Protein AF-A0A354DIK8-F1 (afdb_monomer)

Nearest PDB structures (foldseek):
  2z1c-assembly1_A  TM=8.685E-01  e=4.280E-06  Thermococcus kodakarensis KOD1
  3vyt-assembly1_A-2  TM=9.588E-01  e=1.168E-05  Thermococcus kodakarensis KOD1
  3vyr-assembly1_A  TM=7.562E-01  e=8.537E-06  Thermococcus kodakarensis KOD1
  3d3r-assembly1_A  TM=5.916E-01  e=1.120E-04  She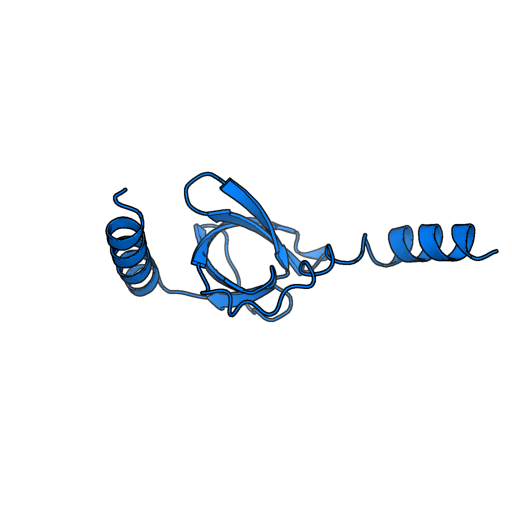wanella oneidensis MR-1
  3tw6-assembly1_B-2  TM=3.518E-01  e=5.140E+00  Rhizobium etli CFN 42

Sequence (98 aa):
MKKFRQEMVELLLGKPFPPCGGGKKMCLSVPARVIKIFAEERKAEVDYFGSLKIISIGLLDDVEIGQYVLVHAGEGIQILDEANAQASLAVWKEVLEL

Mean predicted aligned error: 10.36 Å

Structure (mmCIF, N/CA/C/O backbone):
data_AF-A0A354DIK8-F1
#
_entry.id   AF-A0A354DIK8-F1
#
loop_
_atom_site.group_PDB
_atom_site.id
_atom_site.type_symbol
_atom_site.label_atom_id
_atom_site.label_alt_id
_atom_site.label_comp_id
_atom_site.label_asym_id
_atom_site.label_entity_id
_atom_site.label_seq_id
_atom_site.pdbx_PDB_ins_code
_atom_site.Cartn_x
_atom_site.Cartn_y
_atom_site.Cartn_z
_atom_site.occupancy
_atom_site.B_iso_or_equiv
_atom_site.auth_seq_id
_atom_site.auth_comp_id
_atom_site.auth_asym_id
_atom_site.auth_atom_id
_atom_site.pdbx_PDB_model_num
ATOM 1 N N . MET A 1 1 ? 28.091 25.213 -6.827 1.00 48.72 1 MET A N 1
ATOM 2 C CA . MET A 1 1 ? 28.397 23.828 -7.270 1.00 48.72 1 MET A CA 1
ATOM 3 C C . MET A 1 1 ? 27.582 22.735 -6.567 1.00 48.72 1 MET A C 1
ATOM 5 O O . MET A 1 1 ? 27.371 21.703 -7.186 1.00 48.72 1 MET A O 1
ATOM 9 N N . LYS A 1 2 ? 27.095 22.923 -5.326 1.00 39.44 2 LYS A N 1
ATOM 10 C CA . LYS A 1 2 ? 26.229 21.934 -4.644 1.00 39.44 2 LYS A CA 1
ATOM 11 C C . LYS A 1 2 ? 24.785 21.896 -5.187 1.00 39.44 2 LYS A C 1
ATOM 13 O O . LYS A 1 2 ? 24.248 20.816 -5.371 1.00 39.44 2 LYS A O 1
ATOM 18 N N . LYS A 1 3 ? 24.224 23.059 -5.547 1.00 50.00 3 LYS A N 1
ATOM 19 C CA . LYS A 1 3 ? 22.851 23.211 -6.073 1.00 50.00 3 LYS A CA 1
ATOM 20 C C . LYS A 1 3 ? 22.606 22.449 -7.387 1.00 50.00 3 LYS A C 1
ATOM 22 O O . LYS A 1 3 ? 21.680 21.661 -7.479 1.00 50.00 3 LYS A O 1
ATOM 27 N N . PHE A 1 4 ? 23.528 22.590 -8.338 1.00 50.69 4 PHE A N 1
ATOM 28 C CA . PHE A 1 4 ? 23.433 21.966 -9.662 1.00 50.69 4 PHE A CA 1
ATOM 29 C C . PHE A 1 4 ? 23.525 20.434 -9.619 1.00 50.69 4 PHE A C 1
ATOM 31 O O . PHE A 1 4 ? 22.855 19.744 -10.373 1.00 50.69 4 PHE A O 1
ATOM 38 N N . ARG A 1 5 ? 24.336 19.883 -8.704 1.00 54.38 5 ARG A N 1
ATOM 39 C CA . ARG A 1 5 ? 24.453 18.429 -8.528 1.00 54.38 5 ARG A CA 1
ATOM 40 C C . ARG A 1 5 ? 23.175 17.839 -7.931 1.00 54.38 5 ARG A C 1
ATOM 42 O O . ARG A 1 5 ? 22.821 16.721 -8.269 1.00 54.38 5 ARG A O 1
ATOM 49 N N . GLN A 1 6 ? 22.496 18.592 -7.071 1.00 51.06 6 GLN A N 1
ATOM 50 C CA . GLN A 1 6 ? 21.278 18.156 -6.396 1.00 51.06 6 GLN A CA 1
ATOM 51 C C . GLN A 1 6 ? 20.083 18.121 -7.355 1.00 51.06 6 GLN A C 1
ATOM 53 O O . GLN A 1 6 ? 19.400 17.108 -7.420 1.00 51.06 6 GLN A O 1
ATOM 58 N N . GLU A 1 7 ? 19.931 19.147 -8.197 1.00 49.38 7 GLU A N 1
ATOM 59 C CA . GLU A 1 7 ? 18.916 19.179 -9.265 1.00 49.38 7 GLU A CA 1
ATOM 60 C C . GLU A 1 7 ? 19.138 18.061 -10.303 1.00 49.38 7 GLU A C 1
ATOM 62 O O . GLU A 1 7 ? 18.186 17.431 -10.752 1.00 49.38 7 GLU A O 1
ATOM 67 N N . MET A 1 8 ? 20.396 17.747 -10.634 1.00 49.88 8 MET A N 1
ATOM 68 C CA . MET A 1 8 ? 20.736 16.635 -11.533 1.00 49.88 8 MET A CA 1
ATOM 69 C C . MET A 1 8 ? 20.431 15.259 -10.927 1.00 49.88 8 MET A C 1
ATOM 71 O O . MET A 1 8 ? 19.995 14.360 -11.637 1.00 49.88 8 MET A O 1
ATOM 75 N N . VAL A 1 9 ? 20.679 15.084 -9.626 1.00 50.66 9 VAL A N 1
ATOM 76 C CA . VAL A 1 9 ? 20.373 13.847 -8.889 1.00 50.66 9 VAL A CA 1
ATOM 77 C C . VAL A 1 9 ? 18.859 13.657 -8.779 1.00 50.66 9 VAL A C 1
ATOM 79 O O . VAL A 1 9 ? 18.376 12.556 -9.005 1.00 50.66 9 VAL A O 1
ATOM 82 N N . GLU A 1 10 ? 18.101 14.725 -8.524 1.00 49.19 10 GLU A N 1
ATOM 83 C CA . GLU A 1 10 ? 16.631 14.693 -8.491 1.00 49.19 10 GLU A CA 1
ATOM 84 C C . GLU A 1 10 ? 16.008 14.402 -9.865 1.00 49.19 10 GLU A C 1
ATOM 86 O O . GLU A 1 10 ? 14.973 13.741 -9.940 1.00 49.19 10 GLU A O 1
ATOM 91 N N . LEU A 1 11 ? 16.645 14.865 -10.945 1.00 48.41 11 LEU A N 1
ATOM 92 C CA . LEU A 1 11 ? 16.215 14.621 -12.323 1.00 48.41 11 LEU A CA 1
ATOM 93 C C . LEU A 1 11 ? 16.571 13.208 -12.820 1.00 48.41 11 LEU A C 1
ATOM 95 O O . LEU A 1 11 ? 15.837 12.652 -13.629 1.00 48.41 11 LEU A O 1
ATOM 99 N N . LEU A 1 12 ? 17.680 12.627 -12.344 1.00 52.03 12 LEU A N 1
ATOM 100 C CA . LEU A 1 12 ? 18.160 11.303 -12.766 1.00 52.03 12 LEU A CA 1
ATOM 101 C C . LEU A 1 12 ? 17.651 10.147 -11.891 1.00 52.03 12 LEU A C 1
ATOM 103 O O . LEU A 1 12 ? 17.623 9.016 -12.364 1.00 52.03 12 LEU A O 1
ATOM 107 N N . LEU A 1 13 ? 17.269 10.404 -10.635 1.00 49.56 13 LEU A N 1
ATOM 108 C CA . LEU A 1 13 ? 16.839 9.371 -9.676 1.00 49.56 13 LEU A CA 1
ATOM 109 C C . LEU A 1 13 ? 15.392 9.544 -9.187 1.00 49.56 13 LEU A C 1
ATOM 111 O O . LEU A 1 13 ? 14.936 8.778 -8.339 1.00 49.56 13 LEU A O 1
ATOM 115 N N . GLY A 1 14 ? 14.665 10.543 -9.699 1.00 45.09 14 GLY A N 1
ATOM 116 C CA . GLY A 1 14 ? 13.418 10.991 -9.086 1.00 45.09 14 GLY A CA 1
ATOM 117 C C . GLY A 1 14 ? 13.688 11.615 -7.712 1.00 45.09 14 GLY A C 1
ATOM 118 O O . GLY A 1 14 ? 14.715 11.373 -7.075 1.00 45.09 14 GLY A O 1
ATOM 119 N N . LYS A 1 15 ? 12.787 12.476 -7.233 1.00 46.56 15 LYS A N 1
ATOM 120 C CA . LYS A 1 15 ? 12.966 13.100 -5.913 1.00 46.56 15 LYS A CA 1
ATOM 121 C C . LYS A 1 15 ? 13.169 12.003 -4.859 1.00 46.56 15 LYS A C 1
ATOM 123 O O . LYS A 1 15 ? 12.355 11.074 -4.829 1.00 46.56 15 LYS A O 1
ATOM 128 N N . PRO A 1 16 ? 14.208 12.098 -4.006 1.00 46.66 16 PRO A N 1
ATOM 129 C CA . PRO A 1 16 ? 14.360 11.172 -2.899 1.00 46.66 16 PRO A CA 1
ATOM 130 C C . PRO A 1 16 ? 13.060 11.173 -2.102 1.00 46.66 16 PRO A C 1
ATOM 132 O O . PRO A 1 16 ? 12.453 12.229 -1.884 1.00 46.66 16 PRO A O 1
ATOM 135 N N . PHE A 1 17 ? 12.624 9.971 -1.730 1.00 45.72 17 PHE A N 1
ATOM 136 C CA . PHE A 1 17 ? 11.478 9.758 -0.862 1.00 45.72 17 PHE A CA 1
ATOM 137 C C . PHE A 1 17 ? 11.528 10.781 0.290 1.00 45.72 17 PHE A C 1
ATOM 139 O O . PHE A 1 17 ? 12.615 10.977 0.852 1.00 45.72 17 PHE A O 1
ATOM 146 N N . PRO A 1 18 ? 10.423 11.496 0.604 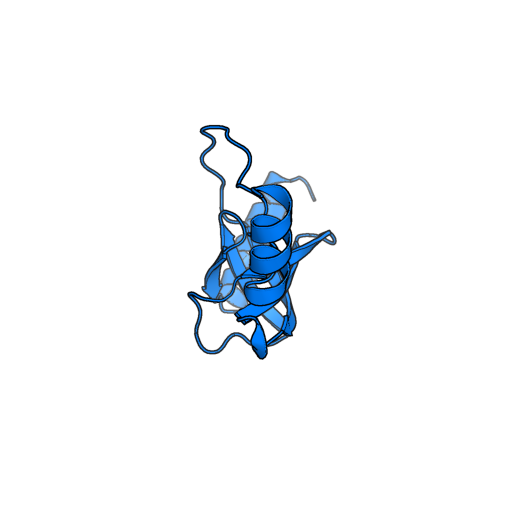1.00 51.66 18 PRO A N 1
ATOM 147 C CA . PRO A 1 18 ? 10.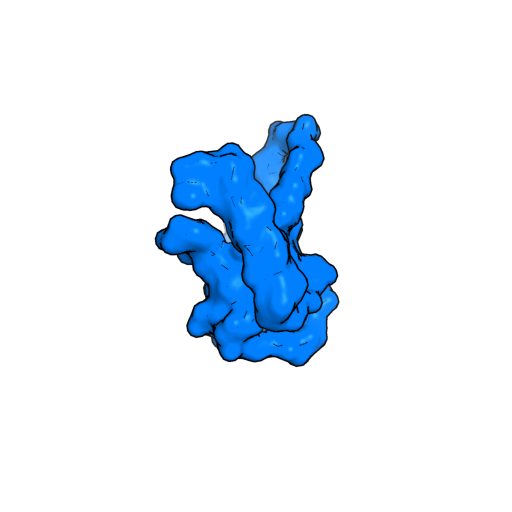444 12.497 1.664 1.00 51.66 18 PRO A CA 1
ATOM 148 C C . PRO A 1 18 ? 11.029 11.839 2.915 1.00 51.66 18 PRO A C 1
ATOM 150 O O . PRO A 1 18 ? 10.553 10.765 3.285 1.00 51.66 18 PRO A O 1
ATOM 153 N N . PRO A 1 19 ? 12.077 12.415 3.538 1.00 49.38 19 PRO A N 1
ATOM 154 C CA . PRO A 1 19 ? 12.722 11.776 4.671 1.00 49.38 19 PRO A CA 1
ATOM 155 C C . PRO A 1 19 ? 11.644 11.514 5.710 1.00 49.38 19 PRO A C 1
ATOM 157 O O . PRO A 1 19 ? 10.957 12.450 6.130 1.00 49.38 19 PRO A O 1
ATOM 160 N N . CYS A 1 20 ? 11.457 10.237 6.058 1.00 46.28 20 CYS A N 1
ATOM 161 C CA . CYS A 1 20 ? 10.570 9.806 7.127 1.00 46.28 20 CYS A CA 1
ATOM 162 C C . CYS A 1 20 ? 10.857 10.739 8.304 1.00 46.28 20 CYS A C 1
ATOM 164 O O . CYS A 1 20 ? 11.983 10.754 8.806 1.00 46.28 20 CYS A O 1
ATOM 166 N N . GLY A 1 21 ? 9.894 11.606 8.635 1.00 48.44 21 GLY A N 1
ATOM 167 C CA . GLY A 1 21 ? 10.104 12.710 9.565 1.00 48.44 21 GLY A CA 1
ATOM 168 C C . GLY A 1 21 ? 10.800 12.205 10.822 1.00 48.44 21 GLY A C 1
ATOM 169 O O . GLY A 1 21 ? 10.319 11.267 11.452 1.00 48.44 21 GLY A O 1
ATOM 170 N N . GLY A 1 22 ? 11.960 12.789 11.132 1.00 46.59 22 GLY A N 1
ATOM 171 C CA . GLY A 1 22 ? 12.849 12.381 12.217 1.00 46.59 22 GLY A CA 1
ATOM 172 C C . GLY A 1 22 ? 12.182 12.447 13.589 1.00 46.59 22 GLY A C 1
ATOM 173 O O . GLY A 1 22 ? 12.353 13.405 14.335 1.00 46.59 22 GLY A O 1
ATOM 174 N N . GLY A 1 23 ? 11.448 11.397 13.936 1.00 47.81 23 GLY A N 1
ATOM 175 C CA . GLY A 1 23 ? 10.885 11.162 15.252 1.00 47.81 23 GLY A CA 1
ATOM 176 C C . GLY A 1 23 ? 10.892 9.666 15.516 1.00 47.81 23 GLY A C 1
ATOM 177 O O . GLY A 1 23 ? 10.358 8.897 14.726 1.00 47.81 23 GLY A O 1
ATOM 178 N N . LYS A 1 24 ? 11.504 9.250 16.627 1.00 49.34 24 LYS A N 1
ATOM 179 C CA . LYS A 1 24 ? 11.463 7.874 17.144 1.00 49.34 24 LYS A CA 1
ATOM 180 C C . LYS A 1 24 ? 10.017 7.470 17.462 1.00 49.34 24 LYS A C 1
ATOM 182 O O . LYS A 1 24 ? 9.606 7.522 18.619 1.00 49.34 24 LYS A O 1
ATOM 187 N N . LYS A 1 25 ? 9.217 7.120 16.461 1.00 52.03 25 LYS A N 1
ATOM 188 C CA . LYS A 1 25 ? 7.861 6.616 16.661 1.00 52.03 25 LYS A CA 1
ATOM 189 C C . LYS A 1 25 ? 7.720 5.331 15.868 1.00 52.03 25 LYS A C 1
ATOM 191 O O . LYS A 1 25 ? 7.893 5.315 14.657 1.00 52.03 25 LYS A O 1
ATOM 196 N N . MET A 1 26 ? 7.465 4.253 16.596 1.00 52.94 26 MET A N 1
ATOM 197 C CA . MET A 1 26 ? 7.072 2.966 16.043 1.00 52.94 26 MET A CA 1
ATOM 198 C C . MET A 1 26 ? 5.765 3.202 15.273 1.00 52.94 26 MET A C 1
ATOM 200 O O . MET A 1 26 ? 4.727 3.440 15.887 1.00 52.94 26 MET A O 1
ATOM 204 N N . CYS A 1 27 ? 5.825 3.259 13.944 1.00 66.69 27 CYS A N 1
ATOM 205 C CA . CYS A 1 27 ? 4.640 3.439 13.107 1.00 66.69 27 CYS A CA 1
ATOM 206 C C . CYS A 1 27 ? 3.985 2.076 12.873 1.00 66.69 27 CYS A C 1
ATOM 208 O O . CYS A 1 27 ? 4.624 1.180 12.321 1.00 66.69 27 CYS A O 1
ATOM 210 N N . LEU A 1 28 ? 2.722 1.927 13.273 1.00 71.94 28 LEU A N 1
ATOM 211 C CA . LEU A 1 28 ? 1.924 0.744 12.959 1.00 71.94 28 LEU A CA 1
ATOM 212 C C . LEU A 1 28 ? 1.592 0.742 11.460 1.00 71.94 28 LEU A C 1
ATOM 214 O O . LEU A 1 28 ? 1.227 1.783 10.911 1.00 71.94 28 LEU A O 1
ATOM 218 N N . SER A 1 29 ? 1.772 -0.396 10.790 1.00 80.38 29 SER A N 1
ATOM 219 C CA . SER A 1 29 ? 1.465 -0.529 9.366 1.00 80.38 29 SER A CA 1
ATOM 220 C C . SER A 1 29 ? -0.042 -0.477 9.129 1.00 80.38 29 SER A C 1
ATOM 222 O O . SER A 1 29 ? -0.829 -1.065 9.871 1.00 80.38 29 SER A O 1
ATOM 224 N N . VAL A 1 30 ? -0.442 0.233 8.077 1.00 85.12 30 VAL A N 1
ATOM 225 C CA . VAL A 1 30 ? -1.849 0.381 7.688 1.00 85.12 30 VAL A CA 1
ATOM 226 C C . VAL A 1 30 ? -2.071 -0.365 6.370 1.00 85.12 30 VAL A C 1
ATOM 228 O O . VAL A 1 30 ? -1.277 -0.170 5.442 1.00 85.12 30 VAL A O 1
ATOM 231 N N . PRO A 1 31 ? -3.113 -1.213 6.263 1.00 91.75 31 PRO A N 1
ATOM 232 C CA . PRO A 1 31 ? -3.543 -1.775 4.989 1.00 91.75 31 PRO A CA 1
ATOM 233 C C . PRO A 1 31 ? -4.014 -0.664 4.046 1.00 91.75 31 PRO A C 1
ATOM 235 O O . PRO A 1 31 ? -4.898 0.116 4.397 1.00 91.75 31 PRO A O 1
ATOM 238 N N . ALA A 1 32 ? -3.443 -0.609 2.848 1.00 93.50 32 ALA A N 1
ATOM 239 C CA . ALA 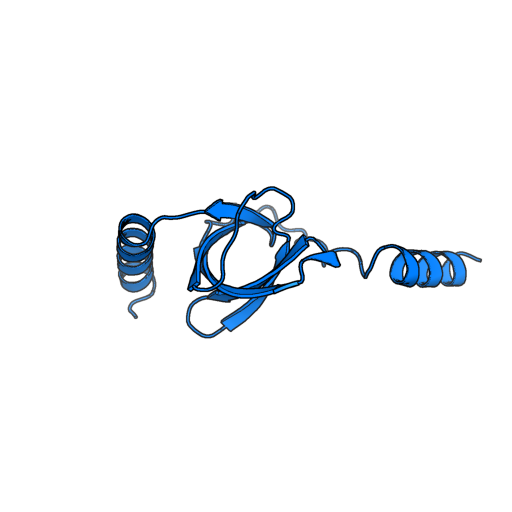A 1 32 ? -3.783 0.365 1.820 1.00 93.50 32 ALA A CA 1
ATOM 240 C C . ALA A 1 32 ? -4.199 -0.347 0.534 1.00 93.50 32 ALA A C 1
ATOM 242 O O . ALA A 1 32 ? -3.576 -1.339 0.154 1.00 93.50 32 ALA A O 1
ATOM 243 N N . ARG A 1 33 ? -5.231 0.152 -0.149 1.00 95.44 33 ARG A N 1
ATOM 244 C CA . ARG A 1 33 ? -5.689 -0.438 -1.414 1.00 95.44 33 ARG A CA 1
ATOM 245 C C . ARG A 1 33 ? -4.920 0.150 -2.586 1.00 95.44 33 ARG A C 1
ATOM 247 O O . ARG A 1 33 ? -4.889 1.366 -2.737 1.00 95.44 33 ARG A O 1
ATOM 254 N N . VAL A 1 34 ? -4.367 -0.688 -3.453 1.00 96.38 34 VAL A N 1
ATOM 255 C CA . VAL A 1 34 ? -3.699 -0.255 -4.684 1.00 96.38 34 VAL A CA 1
ATOM 256 C C . VAL A 1 34 ? -4.736 0.209 -5.696 1.00 96.38 34 VAL A C 1
ATOM 258 O O . VAL A 1 34 ? -5.602 -0.564 -6.104 1.00 96.38 34 VAL A O 1
ATOM 261 N N . ILE A 1 35 ? -4.638 1.467 -6.123 1.00 97.06 35 ILE A N 1
ATOM 262 C CA . ILE A 1 35 ? -5.549 2.049 -7.119 1.00 97.06 35 ILE A CA 1
ATOM 263 C C . ILE A 1 35 ? -4.860 2.323 -8.457 1.00 97.06 35 ILE A C 1
ATOM 265 O O . ILE A 1 35 ? -5.521 2.344 -9.494 1.00 97.06 35 ILE A O 1
ATOM 269 N N . LYS A 1 36 ? -3.531 2.491 -8.456 1.00 97.19 36 LYS A N 1
ATOM 270 C CA . LYS A 1 36 ? -2.736 2.710 -9.668 1.00 97.19 36 LYS A CA 1
ATOM 271 C C . LYS A 1 36 ? -1.300 2.234 -9.477 1.00 97.19 36 LYS A C 1
ATOM 273 O O . LYS A 1 36 ? -0.743 2.371 -8.392 1.00 97.19 36 LYS A O 1
ATOM 278 N N . ILE A 1 37 ? -0.685 1.733 -10.546 1.00 96.25 37 ILE A N 1
ATOM 279 C CA . ILE A 1 37 ? 0.705 1.260 -10.546 1.00 96.25 37 ILE A CA 1
ATOM 280 C C . ILE A 1 37 ? 1.529 2.066 -11.554 1.00 96.25 37 ILE A C 1
ATOM 282 O O . ILE A 1 37 ? 1.115 2.266 -12.695 1.00 96.25 37 ILE A O 1
ATOM 286 N N . PHE A 1 38 ? 2.709 2.506 -11.122 1.00 94.69 38 PHE A N 1
ATOM 287 C CA . PHE A 1 38 ? 3.737 3.158 -11.930 1.00 94.69 38 PHE A CA 1
ATOM 288 C C . PHE A 1 38 ? 4.919 2.191 -12.068 1.00 94.69 38 PHE A C 1
ATOM 290 O O . PHE A 1 38 ? 5.873 2.228 -11.286 1.00 94.69 38 PHE A O 1
ATOM 297 N N . ALA A 1 39 ? 4.817 1.278 -13.038 1.00 89.38 39 ALA A N 1
ATOM 298 C CA . ALA A 1 39 ? 5.729 0.140 -13.173 1.00 89.38 39 ALA A CA 1
ATOM 299 C C . ALA A 1 39 ? 7.198 0.557 -13.372 1.00 89.38 39 ALA A C 1
ATOM 301 O O . ALA A 1 39 ? 8.081 -0.024 -12.747 1.00 89.38 39 ALA A O 1
ATOM 302 N N . GLU A 1 40 ? 7.450 1.596 -14.175 1.00 91.31 40 GLU A N 1
ATOM 303 C CA . GLU A 1 40 ? 8.804 2.089 -14.479 1.00 91.31 40 GLU A CA 1
ATOM 304 C C . GLU A 1 40 ? 9.550 2.591 -13.234 1.00 91.31 40 GLU A C 1
ATOM 306 O O . GLU A 1 40 ? 10.761 2.426 -13.120 1.00 91.31 40 GLU A O 1
ATOM 311 N N . GLU A 1 41 ? 8.824 3.164 -12.272 1.00 91.12 41 GLU A N 1
ATOM 312 C CA . GLU A 1 41 ? 9.393 3.731 -11.047 1.00 91.12 41 GLU A CA 1
ATOM 313 C C . GLU A 1 41 ? 9.324 2.778 -9.847 1.00 91.12 41 GLU A C 1
ATOM 315 O O . GLU A 1 41 ? 9.742 3.159 -8.754 1.00 91.12 41 GLU A O 1
ATOM 320 N N . ARG A 1 42 ? 8.761 1.569 -10.018 1.00 92.62 42 ARG A N 1
ATOM 321 C CA . ARG A 1 42 ? 8.437 0.640 -8.918 1.00 92.62 42 ARG A CA 1
ATOM 322 C C . ARG A 1 42 ? 7.637 1.331 -7.801 1.00 92.62 42 ARG A C 1
ATOM 324 O O . ARG A 1 42 ? 7.906 1.153 -6.613 1.00 92.62 42 ARG A O 1
ATOM 331 N N . LYS A 1 43 ? 6.630 2.121 -8.188 1.00 94.62 43 LYS A N 1
ATOM 332 C CA . LYS A 1 43 ? 5.737 2.852 -7.273 1.00 94.62 43 LYS A CA 1
ATOM 333 C C . LYS A 1 43 ? 4.275 2.501 -7.511 1.00 94.62 43 LYS A C 1
ATOM 335 O O . LYS A 1 43 ? 3.888 2.111 -8.610 1.00 94.62 43 LYS A O 1
ATOM 340 N N . ALA A 1 44 ? 3.449 2.712 -6.496 1.00 95.69 44 ALA A N 1
ATOM 341 C CA . ALA A 1 44 ? 2.000 2.590 -6.593 1.00 95.69 44 ALA A CA 1
ATOM 342 C C . ALA A 1 44 ? 1.309 3.761 -5.889 1.00 95.69 44 ALA A C 1
ATOM 344 O O . ALA A 1 44 ? 1.786 4.245 -4.863 1.00 95.69 44 ALA A O 1
ATOM 345 N N . GLU A 1 45 ? 0.184 4.213 -6.436 1.00 96.38 45 GLU A N 1
ATOM 346 C CA . GLU A 1 45 ? -0.763 5.054 -5.709 1.00 96.38 45 GLU A CA 1
ATOM 347 C C . GLU A 1 45 ? -1.730 4.145 -4.958 1.00 96.38 45 GLU A C 1
ATOM 349 O O . GLU A 1 45 ? -2.322 3.225 -5.539 1.00 96.38 45 GLU A O 1
ATOM 354 N N . VAL A 1 46 ? -1.874 4.403 -3.664 1.00 95.38 46 VAL A N 1
ATOM 355 C CA . VAL A 1 46 ? -2.729 3.615 -2.784 1.00 95.38 46 VAL A CA 1
ATOM 356 C C . VAL A 1 46 ? -3.658 4.521 -1.975 1.00 95.38 46 VAL A C 1
ATOM 358 O O . VAL A 1 46 ? -3.325 5.679 -1.693 1.00 95.38 46 VAL A O 1
ATOM 361 N N . ASP A 1 47 ? -4.812 3.971 -1.607 1.00 93.56 47 ASP A N 1
ATOM 362 C CA . ASP A 1 47 ? -5.817 4.595 -0.749 1.00 93.56 47 ASP A CA 1
ATOM 363 C C . ASP A 1 47 ? -5.717 4.064 0.690 1.00 93.56 47 ASP A C 1
ATOM 365 O O . ASP A 1 47 ? -5.731 2.849 0.917 1.00 93.56 47 ASP A O 1
ATOM 369 N N . TYR A 1 48 ? -5.647 4.987 1.650 1.00 87.25 48 TYR A N 1
ATOM 370 C CA . TYR A 1 48 ? -5.788 4.736 3.086 1.00 87.25 48 TYR A CA 1
ATOM 371 C C . TYR A 1 48 ? -6.988 5.526 3.599 1.00 87.25 48 TYR A C 1
ATOM 373 O O . TYR A 1 48 ? -6.885 6.737 3.812 1.00 87.25 48 TYR A O 1
ATOM 381 N N . PHE A 1 49 ? -8.118 4.854 3.815 1.00 85.44 49 PHE A N 1
ATOM 382 C CA . PHE A 1 49 ? -9.329 5.471 4.369 1.00 85.44 49 PHE A CA 1
ATOM 383 C C . PHE A 1 49 ? -9.726 6.781 3.646 1.00 85.44 49 PHE A C 1
ATOM 385 O O . PHE A 1 49 ? -10.097 7.763 4.288 1.00 85.44 49 PHE A O 1
ATOM 392 N N . GLY A 1 50 ? -9.600 6.827 2.312 1.00 86.50 50 GLY A N 1
ATOM 393 C C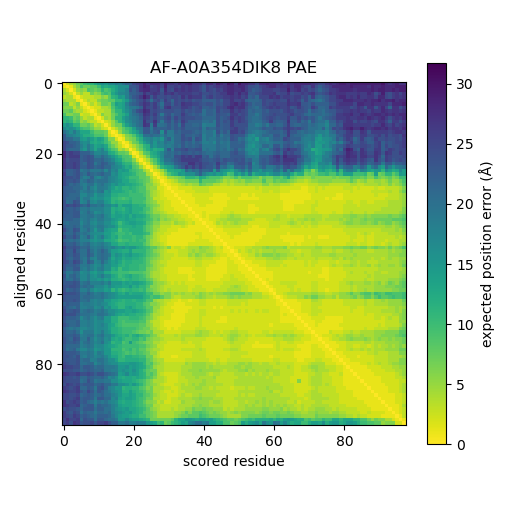A . GLY A 1 50 ? -9.912 8.005 1.491 1.00 86.50 50 GLY A CA 1
ATOM 394 C C . GLY A 1 50 ? -8.766 9.009 1.310 1.00 86.50 50 GLY A C 1
ATOM 395 O O . GLY A 1 50 ? -8.921 10.004 0.602 1.00 86.50 50 GLY A O 1
ATOM 396 N N . SER A 1 51 ? -7.607 8.780 1.932 1.00 89.81 51 SER A N 1
ATOM 397 C CA . SER A 1 51 ? -6.383 9.536 1.656 1.00 89.81 51 SER A CA 1
ATOM 398 C C . SER A 1 51 ? -5.570 8.839 0.571 1.00 89.81 51 SER A C 1
ATOM 400 O O . SER A 1 51 ? -5.289 7.652 0.682 1.00 89.81 51 SER A O 1
ATOM 402 N N . LEU A 1 52 ? -5.123 9.574 -0.446 1.00 93.00 52 LEU A N 1
ATOM 403 C CA . LEU A 1 52 ? -4.275 9.029 -1.510 1.00 93.00 52 LEU A CA 1
ATOM 404 C C . LEU A 1 52 ? -2.805 9.358 -1.254 1.00 93.00 52 LEU A C 1
ATOM 406 O O . LEU A 1 52 ? -2.473 10.512 -0.970 1.00 93.00 52 LEU A O 1
ATOM 410 N N . LYS A 1 53 ? -1.904 8.379 -1.397 1.00 91.31 53 LYS A N 1
ATOM 411 C CA . LYS A 1 53 ? -0.464 8.657 -1.525 1.00 91.31 53 LYS A CA 1
ATOM 412 C C . LYS A 1 53 ? 0.260 7.644 -2.394 1.00 91.31 53 LYS A C 1
ATOM 414 O O . LYS A 1 53 ? -0.143 6.493 -2.515 1.00 91.31 53 LYS A O 1
ATOM 419 N N . ILE A 1 54 ? 1.399 8.096 -2.904 1.00 94.38 54 ILE A N 1
ATOM 420 C CA . ILE A 1 54 ? 2.363 7.294 -3.644 1.00 94.38 54 ILE A CA 1
ATOM 421 C C . ILE A 1 54 ? 3.313 6.609 -2.657 1.00 94.38 54 ILE A C 1
ATOM 423 O O . ILE A 1 54 ? 3.924 7.278 -1.818 1.00 94.38 54 ILE A O 1
ATOM 427 N N . ILE A 1 55 ? 3.449 5.294 -2.790 1.00 93.31 55 ILE A N 1
ATOM 428 C CA . ILE A 1 55 ? 4.391 4.452 -2.046 1.00 93.31 55 ILE A CA 1
ATOM 429 C C . ILE A 1 55 ? 5.359 3.769 -3.008 1.00 93.31 55 ILE A C 1
ATOM 431 O O . ILE A 1 55 ? 5.062 3.606 -4.195 1.00 93.31 55 ILE A O 1
ATOM 435 N N . SER A 1 56 ? 6.503 3.343 -2.483 1.00 93.31 56 SER A N 1
ATOM 436 C CA . SER A 1 56 ? 7.370 2.394 -3.174 1.00 93.31 56 SER A CA 1
ATOM 437 C C . SER A 1 56 ? 6.823 0.975 -3.000 1.00 93.31 56 SER A C 1
ATOM 439 O O . SER A 1 56 ? 6.360 0.607 -1.921 1.00 93.31 56 SER A O 1
ATOM 441 N N . ILE A 1 57 ? 6.855 0.196 -4.078 1.00 94.31 57 ILE A N 1
ATOM 442 C CA . ILE A 1 57 ? 6.564 -1.246 -4.096 1.00 94.31 57 ILE A CA 1
ATOM 443 C C . 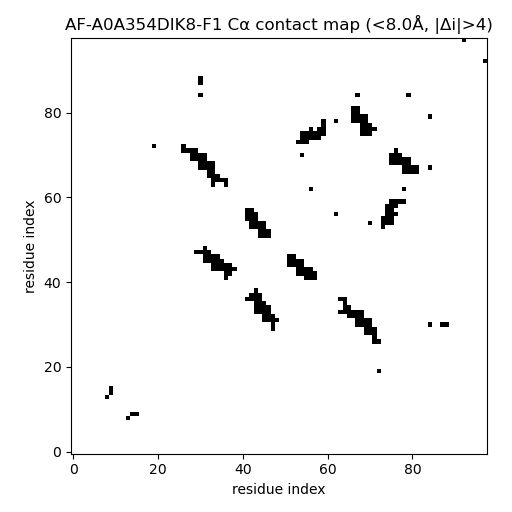ILE A 1 57 ? 7.824 -2.027 -4.487 1.00 94.31 57 ILE A C 1
ATOM 445 O O . ILE A 1 57 ? 7.746 -3.125 -5.029 1.00 94.31 57 ILE A O 1
ATOM 449 N N . GLY A 1 58 ? 9.003 -1.448 -4.245 1.00 93.31 58 GLY A N 1
ATOM 450 C CA . GLY A 1 58 ? 10.288 -2.016 -4.635 1.00 93.31 58 GLY A CA 1
ATOM 451 C C . GLY A 1 58 ? 10.554 -3.382 -4.007 1.00 93.31 58 GLY A C 1
ATOM 452 O O . GLY A 1 58 ? 11.185 -4.215 -4.654 1.00 93.31 58 GLY A O 1
ATOM 453 N N . LEU A 1 59 ? 10.026 -3.616 -2.803 1.00 91.81 59 LEU A N 1
ATOM 454 C CA . LEU A 1 59 ? 10.153 -4.874 -2.059 1.00 91.81 59 LEU A CA 1
ATOM 455 C C . LEU A 1 59 ? 9.088 -5.928 -2.394 1.00 91.81 59 LEU A C 1
ATOM 457 O O . LEU A 1 59 ? 9.170 -7.040 -1.877 1.00 91.81 59 LEU A O 1
ATOM 461 N N . LEU A 1 60 ? 8.083 -5.583 -3.201 1.00 92.06 60 LEU A N 1
ATOM 462 C CA . LEU A 1 60 ? 6.964 -6.467 -3.514 1.00 92.06 60 LEU A CA 1
ATOM 463 C C . LEU A 1 60 ? 7.029 -6.936 -4.963 1.00 92.06 60 LEU A C 1
ATOM 465 O O . LEU A 1 60 ? 7.232 -6.143 -5.889 1.00 92.06 60 LEU A O 1
ATOM 469 N N . ASP A 1 61 ? 6.806 -8.226 -5.149 1.00 88.12 61 ASP A N 1
ATOM 470 C CA . ASP A 1 61 ? 6.629 -8.838 -6.458 1.00 88.12 61 ASP A CA 1
ATOM 471 C C . ASP A 1 61 ? 5.130 -9.014 -6.725 1.00 88.12 61 ASP A C 1
ATOM 473 O O . ASP A 1 61 ? 4.356 -9.214 -5.792 1.00 88.12 61 ASP A O 1
ATOM 477 N N . ASP A 1 62 ? 4.718 -8.888 -7.987 1.00 89.06 62 ASP A N 1
ATOM 478 C CA . ASP A 1 62 ? 3.347 -9.178 -8.441 1.00 89.06 62 ASP A CA 1
ATOM 479 C C . ASP A 1 62 ? 2.220 -8.373 -7.757 1.00 89.06 62 ASP A C 1
ATOM 481 O O . ASP A 1 62 ? 1.116 -8.868 -7.533 1.00 89.06 62 ASP A O 1
ATOM 485 N N . VAL A 1 63 ? 2.475 -7.095 -7.449 1.00 93.69 63 VAL A N 1
ATOM 486 C CA . VAL A 1 63 ? 1.424 -6.170 -6.992 1.00 93.69 63 VAL A CA 1
ATOM 487 C C . VAL A 1 63 ? 0.459 -5.866 -8.137 1.00 93.69 63 VAL A C 1
ATOM 489 O O . VAL A 1 63 ? 0.874 -5.412 -9.204 1.00 93.69 63 VAL A O 1
ATOM 492 N N . GLU A 1 64 ? -0.838 -6.014 -7.878 1.00 94.75 64 GLU A N 1
ATOM 493 C CA . GLU A 1 64 ? -1.912 -5.735 -8.832 1.00 94.75 64 GLU A CA 1
ATOM 494 C C . GLU A 1 64 ? -2.871 -4.643 -8.335 1.00 94.75 64 GLU A C 1
ATOM 496 O O . GLU A 1 64 ? -3.048 -4.407 -7.136 1.00 94.75 64 GLU A O 1
ATOM 501 N N . ILE A 1 65 ? -3.531 -3.964 -9.278 1.00 96.19 65 ILE A N 1
ATOM 502 C CA . ILE A 1 65 ? -4.567 -2.976 -8.955 1.00 96.19 65 ILE A CA 1
ATOM 503 C C . ILE A 1 65 ? -5.738 -3.687 -8.272 1.00 96.19 65 ILE A C 1
ATOM 505 O O . ILE A 1 65 ? -6.238 -4.699 -8.750 1.00 96.19 65 ILE A O 1
ATOM 509 N N . GLY A 1 66 ? -6.212 -3.115 -7.168 1.00 94.12 66 GLY A N 1
ATOM 510 C CA . GLY A 1 66 ? -7.299 -3.657 -6.364 1.00 94.12 66 GLY A CA 1
ATOM 511 C C . GLY A 1 66 ? -6.836 -4.472 -5.159 1.00 94.12 66 GLY A C 1
ATOM 512 O O . GLY A 1 66 ? -7.633 -4.616 -4.233 1.00 94.12 66 GLY A O 1
ATOM 513 N N . GLN A 1 67 ? -5.577 -4.923 -5.126 1.00 94.94 67 GLN A N 1
ATOM 514 C CA . GLN A 1 67 ? -5.000 -5.612 -3.971 1.00 94.94 67 GLN A CA 1
ATOM 515 C C . GLN A 1 67 ? -4.772 -4.664 -2.792 1.00 94.94 67 GLN A C 1
ATOM 517 O O . GLN A 1 67 ? -4.714 -3.439 -2.942 1.00 94.94 67 GLN A O 1
ATOM 522 N N . TYR A 1 68 ? -4.607 -5.250 -1.611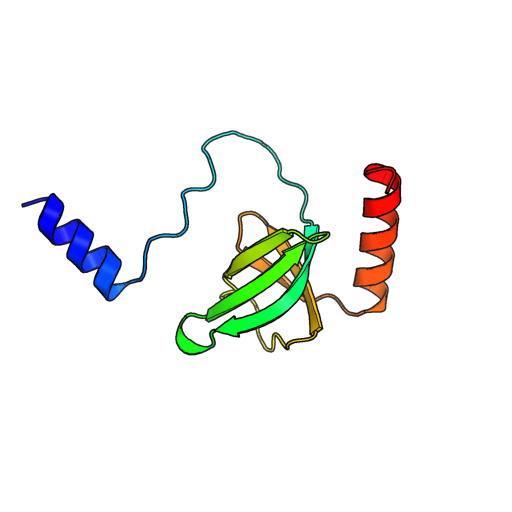 1.00 94.75 68 TYR A N 1
ATOM 523 C CA . TYR A 1 68 ? -4.221 -4.530 -0.408 1.00 94.75 68 TYR A CA 1
ATOM 524 C C . TYR A 1 68 ? -2.758 -4.789 -0.080 1.00 94.75 68 TYR A C 1
ATOM 526 O O . TYR A 1 68 ? -2.278 -5.916 -0.165 1.00 94.75 68 TYR A O 1
ATOM 534 N N . VAL A 1 69 ? -2.055 -3.742 0.331 1.00 94.81 69 VAL A N 1
ATOM 535 C CA . VAL A 1 69 ? -0.655 -3.811 0.746 1.00 94.81 69 VAL A CA 1
ATOM 536 C C . VAL A 1 69 ? -0.488 -3.198 2.129 1.00 94.81 69 VAL A C 1
ATOM 538 O O . VAL A 1 69 ? -1.094 -2.174 2.446 1.00 94.81 69 VAL A O 1
ATOM 541 N N . LEU A 1 70 ? 0.339 -3.816 2.970 1.00 92.56 70 LEU A N 1
ATOM 542 C CA . LEU A 1 70 ? 0.779 -3.201 4.218 1.00 92.56 70 LEU A CA 1
ATOM 543 C C . LEU A 1 70 ? 1.851 -2.166 3.916 1.00 92.56 70 LEU A C 1
ATOM 545 O O . LEU A 1 70 ? 2.877 -2.484 3.314 1.00 92.56 70 LEU A O 1
ATOM 549 N N . VAL A 1 71 ? 1.624 -0.942 4.385 1.00 90.06 71 VAL A N 1
ATOM 550 C CA . VAL A 1 71 ? 2.546 0.175 4.180 1.00 90.06 71 VAL A CA 1
ATOM 551 C C . VAL A 1 71 ? 3.235 0.531 5.490 1.00 90.06 71 VAL A C 1
ATOM 553 O O . VAL A 1 71 ? 2.580 0.760 6.509 1.00 90.06 71 VAL A O 1
ATOM 556 N N . HIS A 1 72 ? 4.562 0.632 5.458 1.00 85.38 72 HIS A N 1
ATOM 557 C CA . HIS A 1 72 ? 5.366 1.142 6.564 1.00 85.38 72 HIS A CA 1
ATOM 558 C C . HIS A 1 72 ? 6.427 2.104 6.032 1.00 85.38 72 HIS A C 1
ATOM 560 O O . HIS A 1 72 ? 7.146 1.789 5.092 1.00 85.38 72 HIS A O 1
ATOM 566 N N . ALA A 1 73 ? 6.505 3.304 6.615 1.00 84.19 73 ALA A N 1
ATOM 567 C CA . ALA A 1 73 ? 7.434 4.357 6.186 1.00 84.19 73 ALA A CA 1
ATOM 568 C C . ALA A 1 73 ? 7.375 4.693 4.674 1.00 84.19 73 ALA A C 1
ATOM 570 O O . ALA A 1 73 ? 8.344 5.193 4.120 1.00 84.19 73 ALA A O 1
ATOM 571 N N . GLY A 1 74 ? 6.223 4.451 4.031 1.00 86.06 74 GLY A N 1
ATOM 572 C CA . GLY A 1 74 ? 5.977 4.656 2.596 1.00 86.06 74 GLY A CA 1
ATOM 573 C C . GLY A 1 74 ? 6.572 3.609 1.659 1.00 86.06 74 GLY A C 1
ATOM 574 O O . GLY A 1 74 ? 6.615 3.836 0.450 1.00 86.06 74 GLY A O 1
ATOM 575 N N . GLU A 1 75 ? 6.963 2.463 2.208 1.00 90.31 75 GLU A N 1
ATOM 576 C CA . GLU A 1 75 ? 7.284 1.247 1.470 1.00 90.31 75 GLU A CA 1
ATOM 577 C C . GLU A 1 75 ? 6.167 0.218 1.692 1.00 90.31 75 GLU A C 1
ATOM 579 O O . GLU A 1 75 ? 5.688 0.034 2.818 1.00 90.31 75 GLU A O 1
ATOM 584 N N . GLY A 1 76 ? 5.743 -0.449 0.621 1.00 92.25 76 GLY A N 1
ATOM 585 C CA . GLY A 1 76 ? 4.928 -1.653 0.704 1.00 92.25 76 GLY A CA 1
ATOM 586 C C . GLY A 1 76 ? 5.786 -2.821 1.183 1.00 92.25 76 GLY A C 1
ATOM 587 O O . GLY A 1 76 ? 6.793 -3.138 0.559 1.00 92.25 76 GLY A O 1
ATOM 588 N N . ILE A 1 77 ? 5.400 -3.455 2.289 1.00 92.88 77 ILE A N 1
ATOM 589 C CA . ILE A 1 77 ? 6.184 -4.537 2.913 1.00 92.88 77 ILE A CA 1
ATOM 590 C C . ILE A 1 77 ? 5.545 -5.918 2.769 1.00 92.88 77 ILE A C 1
ATOM 592 O O . ILE A 1 77 ? 6.235 -6.923 2.905 1.00 92.88 77 ILE A O 1
ATOM 596 N N . GLN A 1 78 ? 4.238 -5.984 2.498 1.00 93.19 78 GLN A N 1
ATOM 597 C CA . GLN A 1 78 ? 3.525 -7.244 2.291 1.00 93.19 78 GLN A CA 1
ATOM 598 C C . GLN A 1 78 ? 2.251 -7.026 1.466 1.00 93.19 78 GLN A C 1
ATOM 600 O O . GLN A 1 78 ? 1.538 -6.051 1.701 1.00 93.19 78 GLN A O 1
ATOM 605 N N . ILE A 1 79 ? 1.948 -7.951 0.551 1.00 94.62 79 ILE A N 1
ATOM 606 C CA . ILE A 1 79 ? 0.641 -8.057 -0.116 1.00 94.62 79 ILE A CA 1
ATOM 607 C C . ILE A 1 79 ? -0.295 -8.866 0.785 1.00 94.62 79 ILE A C 1
ATOM 609 O O . ILE A 1 79 ? 0.088 -9.919 1.297 1.00 94.62 79 ILE A O 1
ATOM 613 N N . LEU A 1 80 ? -1.509 -8.367 0.989 1.00 92.69 80 LEU A N 1
ATOM 614 C CA . LEU A 1 80 ? -2.5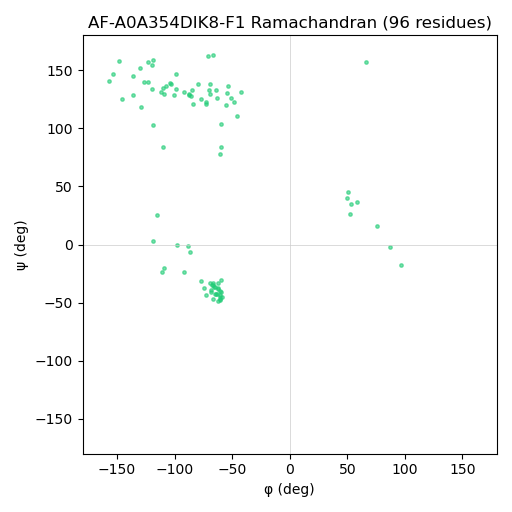62 -9.037 1.741 1.00 92.69 80 LEU A CA 1
ATOM 615 C C . LEU A 1 80 ? -3.584 -9.638 0.777 1.00 92.69 80 LEU A C 1
ATOM 617 O O . LEU A 1 80 ? -4.010 -8.980 -0.175 1.00 92.69 80 LEU A O 1
ATOM 621 N N . ASP A 1 81 ? -4.033 -10.857 1.069 1.00 91.88 81 ASP A N 1
ATOM 622 C CA . ASP A 1 81 ? -5.273 -11.359 0.488 1.00 91.88 81 ASP A CA 1
ATOM 623 C C . ASP A 1 81 ? -6.480 -10.571 1.015 1.00 91.88 81 ASP A C 1
ATOM 625 O O . ASP A 1 81 ? -6.420 -9.864 2.026 1.00 91.88 81 ASP A O 1
ATOM 629 N N . GLU A 1 82 ? -7.599 -10.697 0.310 1.00 88.81 82 GLU A N 1
ATOM 630 C CA . GLU A 1 82 ? -8.808 -9.942 0.615 1.00 88.81 82 GLU A CA 1
ATOM 631 C C . GLU A 1 82 ? -9.342 -10.224 2.027 1.00 88.81 82 GLU A C 1
ATOM 633 O O . GLU A 1 82 ? -9.724 -9.287 2.725 1.00 88.81 82 GLU A O 1
ATOM 638 N N . ALA A 1 83 ? -9.312 -11.474 2.500 1.00 90.38 83 ALA A N 1
ATOM 639 C CA . ALA A 1 83 ? -9.838 -11.824 3.819 1.00 90.38 83 ALA A CA 1
ATOM 640 C C . ALA A 1 83 ? -9.003 -11.194 4.946 1.00 90.38 83 ALA A C 1
ATOM 642 O O . ALA A 1 83 ? -9.553 -10.564 5.854 1.00 90.38 83 ALA A O 1
ATOM 643 N N . ASN A 1 84 ? -7.676 -11.297 4.857 1.00 88.56 84 ASN A N 1
ATOM 644 C CA . ASN A 1 84 ? -6.746 -10.689 5.806 1.00 88.56 84 ASN A CA 1
ATOM 645 C C . ASN A 1 84 ? -6.789 -9.157 5.762 1.00 88.56 84 ASN A C 1
ATOM 647 O O . ASN A 1 84 ? -6.714 -8.502 6.810 1.00 88.56 84 ASN A O 1
ATOM 651 N N . ALA A 1 85 ? -6.960 -8.573 4.573 1.00 90.19 85 ALA A N 1
ATOM 652 C CA . ALA A 1 85 ? -7.165 -7.140 4.422 1.00 90.19 85 ALA A CA 1
ATOM 653 C C . ALA A 1 85 ? -8.453 -6.682 5.118 1.00 90.19 85 ALA A C 1
ATOM 655 O O . ALA A 1 85 ? -8.406 -5.742 5.910 1.00 90.19 85 ALA A O 1
ATOM 656 N N . GLN A 1 86 ? -9.582 -7.364 4.893 1.00 90.38 86 GLN A N 1
ATOM 657 C CA . GLN A 1 86 ? -10.854 -7.016 5.534 1.00 90.38 86 GLN A CA 1
ATOM 658 C C . GLN A 1 86 ? -10.801 -7.175 7.056 1.00 90.38 86 GLN A C 1
ATOM 660 O O . GLN A 1 86 ? -11.267 -6.289 7.770 1.00 90.38 86 GLN A O 1
ATOM 665 N N . ALA A 1 87 ? -10.193 -8.252 7.562 1.00 90.06 87 ALA A N 1
ATOM 666 C CA . ALA A 1 87 ? -10.025 -8.455 8.999 1.00 90.06 87 ALA A CA 1
ATOM 667 C C . ALA A 1 87 ? -9.186 -7.331 9.629 1.00 90.06 87 ALA A C 1
ATOM 669 O O . ALA A 1 87 ? -9.573 -6.754 10.644 1.00 90.06 87 ALA A O 1
ATOM 670 N N . SER A 1 88 ? -8.079 -6.956 8.982 1.00 88.62 88 SER A N 1
ATOM 671 C CA . SER A 1 88 ? -7.230 -5.852 9.441 1.00 88.62 88 SER A CA 1
ATOM 672 C C . SER A 1 88 ? -7.968 -4.510 9.401 1.00 88.62 88 SER A C 1
ATOM 674 O O . SER A 1 88 ? -7.871 -3.717 10.335 1.00 88.62 88 SER A O 1
ATOM 676 N N . LEU A 1 89 ? -8.727 -4.249 8.332 1.00 88.75 89 LEU A N 1
ATOM 677 C CA . LEU A 1 89 ? -9.521 -3.030 8.183 1.00 88.75 89 LEU A CA 1
ATOM 678 C C . LEU A 1 89 ? -10.643 -2.935 9.217 1.00 88.75 89 LEU A C 1
ATOM 680 O O . LEU A 1 89 ? -10.918 -1.835 9.685 1.00 88.75 89 LEU A O 1
ATOM 684 N N . ALA A 1 90 ? -11.279 -4.051 9.581 1.00 90.38 90 ALA A N 1
ATOM 685 C CA . ALA A 1 90 ? -12.296 -4.081 10.629 1.00 90.38 90 ALA A CA 1
ATOM 686 C C . ALA A 1 90 ? -11.711 -3.637 11.976 1.00 90.38 90 ALA A C 1
ATOM 688 O O . ALA A 1 90 ? -12.241 -2.718 12.595 1.00 90.38 90 ALA A O 1
ATOM 689 N N . VAL A 1 91 ? -10.553 -4.187 12.357 1.00 90.38 91 VAL A N 1
ATOM 690 C CA . VAL A 1 91 ? -9.841 -3.782 13.581 1.00 90.38 91 VAL A CA 1
ATOM 691 C C . VAL A 1 91 ? -9.462 -2.301 13.536 1.00 90.38 91 VAL A C 1
ATOM 693 O O . VAL A 1 91 ? -9.642 -1.580 14.513 1.00 90.38 91 VAL A O 1
ATOM 696 N N . TRP A 1 92 ? -8.969 -1.811 12.395 1.00 89.38 92 TRP A N 1
ATOM 697 C CA . TRP A 1 92 ? -8.652 -0.390 12.252 1.00 89.38 92 TRP 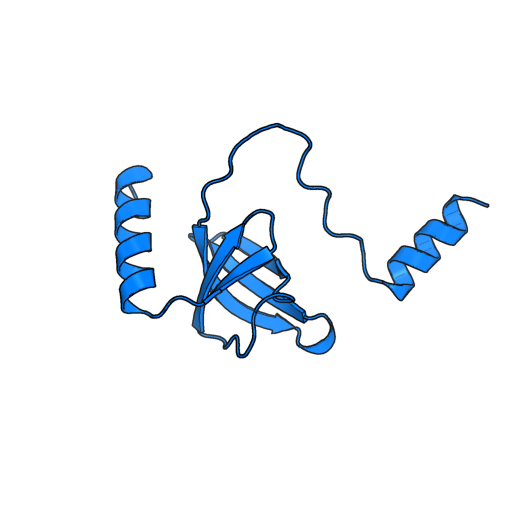A CA 1
ATOM 698 C C . TRP A 1 92 ? -9.879 0.513 12.392 1.00 89.38 92 TRP A C 1
ATOM 700 O O . TRP A 1 92 ? -9.764 1.575 12.997 1.00 89.38 92 TRP A O 1
ATOM 710 N N . LYS A 1 93 ? -11.042 0.107 11.872 1.00 88.50 93 LYS A N 1
ATOM 711 C CA . LYS A 1 93 ? -12.294 0.859 12.039 1.00 88.50 93 LYS A CA 1
ATOM 712 C C . LYS A 1 93 ? -12.731 0.915 13.499 1.00 88.50 93 LYS A C 1
ATOM 714 O O . LYS A 1 93 ? -13.068 1.995 13.966 1.00 88.50 93 LYS A O 1
ATOM 719 N N . GLU A 1 94 ? -12.634 -0.198 14.230 1.00 90.25 94 GLU A N 1
ATOM 720 C CA . GLU A 1 94 ? -12.919 -0.232 15.672 1.00 90.25 94 GLU A CA 1
ATOM 721 C C . GLU A 1 94 ? -12.018 0.733 16.455 1.00 90.25 94 GLU A C 1
ATOM 723 O O . GLU A 1 94 ? -12.502 1.496 17.285 1.00 90.25 94 GLU A O 1
ATOM 728 N N . VAL A 1 95 ? -10.712 0.744 16.161 1.00 88.69 95 VAL A N 1
ATOM 729 C CA . VAL A 1 95 ? -9.739 1.628 16.829 1.00 88.69 95 VAL A CA 1
ATOM 730 C C . VAL A 1 95 ? -9.964 3.102 16.489 1.00 88.69 95 VAL A C 1
ATOM 732 O O . VAL A 1 95 ? -9.711 3.971 17.322 1.00 88.69 95 VAL A O 1
ATOM 735 N N . LEU A 1 96 ? -10.392 3.392 15.260 1.00 84.94 96 LEU A N 1
ATOM 736 C CA . LEU A 1 96 ? -10.631 4.753 14.780 1.00 84.94 96 LEU A CA 1
ATOM 737 C C . LEU A 1 96 ? -12.058 5.254 15.054 1.00 84.94 96 LEU A C 1
ATOM 739 O O . LEU A 1 96 ? -12.344 6.400 14.715 1.00 84.94 96 LEU A O 1
ATOM 743 N N . GLU A 1 97 ? -12.924 4.425 15.648 1.00 85.62 97 GLU A N 1
ATOM 744 C CA . GLU A 1 97 ? -14.353 4.708 15.857 1.00 85.62 97 GLU A CA 1
ATOM 745 C C . GLU A 1 97 ? -15.087 5.109 14.552 1.00 85.62 97 GLU A C 1
ATOM 747 O O . GLU A 1 97 ? -15.978 5.962 14.561 1.00 85.62 97 GLU A O 1
ATOM 752 N N . LEU A 1 98 ? -14.683 4.509 13.420 1.00 67.62 98 LEU A N 1
ATOM 753 C CA . LEU A 1 98 ? -15.229 4.750 12.070 1.00 67.62 98 LEU A CA 1
ATOM 754 C C . LEU A 1 98 ? -16.392 3.822 11.701 1.00 67.62 98 LEU A C 1
ATOM 756 O O . LEU A 1 98 ? -16.362 2.632 12.090 1.00 67.62 98 LEU A O 1
#

Foldseek 3Di:
DVVVVQVVCCVVLPNPDDPLPPDPDDDDWAKWAFAADDPVNQWTWTDDVNDIDIAHAPQPDPDDHGWIFTDDSRYGDDTDDPVRNVVRVVVVCVVVVD

Solvent-accessible surface area (backbone atoms only — not comparable to full-atom values): 5872 Å² total; per-residue (Å²): 121,70,67,64,54,49,57,50,46,35,71,73,70,46,70,76,73,78,73,74,72,94,61,102,62,90,73,79,64,47,73,22,37,28,73,42,77,42,75,94,77,37,29,29,36,27,36,48,98,88,44,77,47,76,28,38,34,74,81,51,77,90,83,51,76,71,39,31,29,33,34,49,96,54,32,34,78,44,82,41,56,70,68,62,40,51,55,52,50,51,54,50,27,65,76,66,77,101

pLDDT: mean 79.41, std 19.03, range [39.44, 97.19]

Secondary structure (DSSP, 8-state):
-HHHHHHHHHHHH-S------S----PPPEEEEEEEEEGGGTEEEEEETTEEEEEE-TT-SS--TT-EEEEETTEEEEEEPHHHHHHHHHHHHHHHT-

Radius of gyration: 15.67 Å; Cα contacts (8 Å, |Δi|>4): 136; chains: 1; bounding box: 44×36×32 Å